Protein AF-A0AAW9MWH0-F1 (afdb_monomer)

Nearest PDB structures (foldseek):
  2efk-assembly1_A-2  TM=7.005E-01  e=5.147E-01  Homo sapiens
  4bne-assembly1_B  TM=6.718E-01  e=1.191E+00  Gallus gallus
  2efl-assembly1_A-2  TM=6.537E-01  e=1.761E+00  Homo sapiens
  3i2w-assembly1_B  TM=6.667E-01  e=2.913E+00  Drosophila melanogaster

Radius of gyration: 17.44 Å; Cα contacts (8 Å, |Δi|>4): 75; chains: 1; bounding box: 40×32×43 Å

Foldseek 3Di:
DDPVVVLVVLVVVCVVVVLQALVCLVVLVVQLVVLVVQLVVLVVVLVVLVPDPVRDPVVNVVSVVSNVVSVVSNVSSVSSSCSSVVHDPVVVVVVVCVVVVPDDDDDDPNRD

Solvent-accessible surface area (backbone atoms only — not comparable to full-atom values): 6234 Å² total; per-residue (Å²): 133,56,70,67,64,50,50,52,54,50,50,52,53,34,51,77,66,73,58,74,41,55,92,43,32,69,62,37,47,52,49,27,52,48,30,51,49,52,25,51,50,37,52,52,50,40,54,54,54,69,70,42,85,86,59,52,71,69,58,52,51,51,41,50,48,51,35,52,49,30,51,45,44,32,50,51,34,44,54,53,33,29,55,23,68,74,45,57,67,67,58,56,48,51,56,49,46,66,58,56,76,71,62,85,82,66,70,54,97,90,45,107

Secondary structure (DSSP, 8-state):
--HHHHHHHHHHHHHHTT---GGGHHHHHHHHHHHHHHHHHHHHHHHHHHH-SSS-HHHHHHHHHHHHHHHHHHHHHHHHHHHHTT--HHHHHHHHHHHHTT-----BTTB-

Structure (mmCIF, N/CA/C/O backbone):
data_AF-A0AAW9MWH0-F1
#
_entry.id   AF-A0AAW9MWH0-F1
#
loop_
_atom_site.group_PDB
_atom_site.id
_atom_site.type_symbol
_atom_site.label_atom_id
_atom_site.label_alt_id
_atom_site.label_comp_id
_atom_site.label_asym_id
_atom_site.label_entity_id
_atom_site.label_seq_id
_atom_site.pdbx_PDB_ins_code
_atom_site.Cartn_x
_atom_site.Cartn_y
_atom_site.Cartn_z
_atom_site.occupancy
_atom_site.B_iso_or_equiv
_atom_site.auth_seq_id
_atom_site.auth_comp_id
_atom_site.auth_asym_id
_atom_site.auth_atom_id
_atom_site.pdbx_PDB_model_num
ATOM 1 N N . MET A 1 1 ? -5.968 -17.274 -3.970 1.00 75.00 1 MET A N 1
ATOM 2 C CA . MET A 1 1 ? -6.624 -16.684 -2.783 1.00 75.00 1 MET A CA 1
ATOM 3 C C . MET A 1 1 ? -7.254 -15.371 -3.200 1.00 75.00 1 MET A C 1
ATOM 5 O O . MET A 1 1 ? -6.709 -14.744 -4.103 1.00 75.00 1 MET A O 1
ATOM 9 N N . LYS A 1 2 ? -8.390 -14.989 -2.615 1.00 93.31 2 LYS A N 1
ATOM 10 C CA . LYS A 1 2 ? -8.969 -13.654 -2.815 1.00 93.31 2 LYS A CA 1
ATOM 11 C C . LYS A 1 2 ? -8.259 -12.637 -1.918 1.00 93.31 2 LYS A C 1
ATOM 13 O O . LYS A 1 2 ? -7.544 -13.028 -0.996 1.00 93.31 2 LYS A O 1
ATOM 18 N N . PHE A 1 3 ? -8.436 -11.349 -2.203 1.00 92.25 3 PHE A N 1
ATOM 19 C CA . PHE A 1 3 ? -7.825 -10.278 -1.411 1.00 92.25 3 PHE A CA 1
ATOM 20 C C . PHE A 1 3 ? -8.293 -10.335 0.047 1.00 92.25 3 PHE A C 1
ATOM 22 O O . PHE A 1 3 ? -7.489 -10.248 0.965 1.00 92.25 3 PHE A O 1
ATOM 29 N N . GLU A 1 4 ? -9.581 -10.583 0.247 1.00 92.19 4 GLU A N 1
ATOM 30 C CA . GLU A 1 4 ? -10.226 -10.710 1.548 1.00 92.19 4 GLU A CA 1
ATOM 31 C C . GLU A 1 4 ? -9.620 -11.870 2.347 1.00 92.19 4 GLU A C 1
ATOM 33 O O . GLU A 1 4 ? -9.296 -11.694 3.516 1.00 92.19 4 GLU A O 1
ATOM 38 N N . ASP A 1 5 ? -9.355 -13.016 1.705 1.00 95.69 5 ASP A N 1
ATOM 39 C CA . ASP A 1 5 ? -8.706 -14.159 2.363 1.00 95.69 5 ASP A CA 1
ATOM 40 C C . ASP A 1 5 ? -7.282 -13.814 2.836 1.00 95.69 5 ASP A C 1
ATOM 42 O O . ASP A 1 5 ? -6.832 -14.294 3.874 1.00 95.69 5 ASP A O 1
ATOM 46 N N . LEU A 1 6 ? -6.536 -13.029 2.050 1.00 96.81 6 LEU A N 1
ATOM 47 C CA . LEU A 1 6 ? -5.182 -12.592 2.407 1.00 96.81 6 LEU A CA 1
ATOM 48 C C . LEU A 1 6 ? -5.210 -11.534 3.509 1.00 96.81 6 LEU A C 1
ATOM 50 O O . LEU A 1 6 ? -4.388 -11.595 4.420 1.00 96.81 6 LEU A O 1
ATOM 54 N N . ARG A 1 7 ? -6.175 -10.610 3.457 1.00 95.62 7 ARG A N 1
ATOM 55 C CA . ARG A 1 7 ? -6.392 -9.594 4.488 1.00 95.62 7 ARG A CA 1
ATOM 56 C C . ARG A 1 7 ? -6.603 -10.242 5.850 1.00 95.62 7 ARG A C 1
ATOM 58 O O . ARG A 1 7 ? -5.916 -9.862 6.789 1.00 95.62 7 ARG A O 1
ATOM 65 N N . GLU A 1 8 ? -7.495 -11.228 5.950 1.00 96.88 8 GLU A N 1
ATOM 66 C CA . GLU A 1 8 ? -7.732 -11.921 7.223 1.00 96.88 8 GLU A CA 1
ATOM 67 C C . GLU A 1 8 ? -6.456 -12.602 7.736 1.00 96.88 8 GLU A C 1
ATOM 69 O O . GLU A 1 8 ? -6.092 -12.406 8.888 1.00 96.88 8 GLU A O 1
ATOM 74 N N . LYS A 1 9 ? -5.684 -13.282 6.874 1.00 98.25 9 LYS A N 1
ATOM 75 C CA . LYS A 1 9 ? -4.410 -13.893 7.299 1.00 98.25 9 LYS A CA 1
ATOM 76 C C . LYS A 1 9 ? -3.371 -12.884 7.790 1.00 98.25 9 LYS A C 1
ATOM 78 O O . LYS A 1 9 ? -2.609 -13.199 8.700 1.00 98.25 9 LYS A O 1
ATOM 83 N N . VAL A 1 10 ? -3.308 -11.697 7.184 1.00 98.31 10 VAL A N 1
ATOM 84 C CA . VAL A 1 10 ? -2.431 -10.613 7.652 1.00 98.31 10 VAL A CA 1
ATOM 85 C C . VAL A 1 10 ? -2.871 -10.134 9.034 1.00 98.31 10 VAL A C 1
ATOM 87 O O . VAL A 1 10 ? -2.027 -9.931 9.904 1.00 98.31 10 VAL A O 1
ATOM 90 N N . LEU A 1 11 ? -4.179 -9.979 9.252 1.00 98.19 11 LEU A N 1
ATOM 91 C CA . LEU A 1 11 ? -4.725 -9.558 10.540 1.00 98.19 11 LEU A CA 1
ATOM 92 C C . LEU A 1 11 ? -4.524 -10.615 11.629 1.00 98.19 11 LEU A C 1
ATOM 94 O O . LEU A 1 11 ? -4.133 -10.247 12.733 1.00 98.19 11 LEU A O 1
ATOM 98 N N . ASP A 1 12 ? -4.715 -11.897 11.314 1.00 98.50 12 ASP A N 1
ATOM 99 C CA . ASP A 1 12 ? -4.434 -13.013 12.223 1.00 98.50 12 ASP A CA 1
ATOM 100 C C . ASP A 1 12 ? -2.955 -13.017 12.629 1.00 98.50 12 ASP A C 1
ATOM 102 O O . ASP A 1 12 ? -2.629 -13.019 13.814 1.00 98.50 12 ASP A O 1
ATOM 106 N N . TRP A 1 13 ? -2.044 -12.910 11.655 1.00 98.69 13 TRP A N 1
ATOM 107 C CA . TRP A 1 13 ? -0.613 -12.813 11.936 1.00 98.69 13 TRP A CA 1
ATOM 108 C C . TRP A 1 13 ? -0.277 -11.586 12.795 1.00 98.69 13 TRP A C 1
ATOM 110 O O . TRP A 1 13 ? 0.487 -11.693 13.749 1.00 98.69 13 TRP A O 1
ATOM 120 N N . ALA A 1 14 ? -0.856 -10.420 12.500 1.00 98.31 14 ALA A N 1
ATOM 121 C CA . ALA A 1 14 ? -0.609 -9.201 13.267 1.00 98.31 14 ALA A CA 1
ATOM 122 C C . ALA A 1 14 ? -1.172 -9.284 14.696 1.00 98.31 14 ALA A C 1
ATOM 124 O O . ALA A 1 14 ? -0.567 -8.750 15.626 1.00 98.31 14 ALA A O 1
ATOM 125 N N . MET A 1 15 ? -2.301 -9.975 14.879 1.00 98.06 15 MET A N 1
ATOM 126 C CA . MET A 1 15 ? -2.872 -10.280 16.189 1.00 98.06 15 MET A CA 1
ATOM 127 C C . MET A 1 15 ? -1.948 -11.205 16.986 1.00 98.06 15 MET A C 1
ATOM 129 O O . MET A 1 15 ? -1.637 -10.898 18.134 1.00 98.06 15 MET A O 1
ATOM 133 N N . ASP A 1 16 ? -1.428 -12.266 16.364 1.00 98.56 16 ASP A N 1
ATOM 134 C CA . ASP A 1 16 ? -0.461 -13.187 16.979 1.00 98.56 16 ASP A CA 1
ATOM 135 C C . ASP A 1 16 ? 0.853 -12.493 17.382 1.00 98.56 16 ASP A C 1
ATOM 137 O O . ASP A 1 16 ? 1.582 -12.971 18.256 1.00 98.56 16 ASP A O 1
ATOM 141 N N . LYS A 1 17 ? 1.184 -11.370 16.733 1.00 98.06 17 LYS A N 1
ATOM 142 C CA . LYS A 1 17 ? 2.344 -10.520 17.044 1.00 98.06 17 LYS A CA 1
ATOM 143 C C . LYS A 1 17 ? 2.031 -9.352 17.976 1.00 98.06 17 LYS A C 1
ATOM 145 O O . LYS A 1 17 ? 2.925 -8.546 18.215 1.00 98.06 17 LYS A O 1
ATOM 150 N N . ASP A 1 18 ? 0.811 -9.275 18.503 1.00 97.94 18 ASP A N 1
ATOM 151 C CA . ASP A 1 18 ? 0.372 -8.213 19.411 1.00 97.94 18 ASP A CA 1
ATOM 152 C C . ASP A 1 18 ? 0.545 -6.798 18.815 1.00 97.94 18 ASP A C 1
ATOM 154 O O . ASP A 1 18 ? 0.964 -5.851 19.478 1.00 97.94 18 ASP A O 1
ATOM 158 N N . LEU A 1 19 ? 0.258 -6.645 17.516 1.00 97.81 19 LEU A N 1
ATOM 159 C CA . LEU A 1 19 ? 0.442 -5.378 16.798 1.00 97.81 19 LEU A CA 1
ATOM 160 C C . LEU A 1 19 ? -0.819 -4.506 16.773 1.00 97.81 19 LEU A C 1
ATOM 162 O O . LEU A 1 19 ? -0.723 -3.315 16.492 1.00 97.81 19 LEU A O 1
ATOM 166 N N . LEU A 1 20 ? -2.005 -5.059 17.039 1.00 97.25 20 LEU A N 1
ATOM 167 C CA . LEU A 1 20 ? -3.298 -4.418 16.748 1.00 97.25 20 LEU A CA 1
ATOM 168 C C . LEU A 1 20 ? -3.782 -3.437 17.834 1.00 97.25 20 LEU A C 1
ATOM 170 O O . LEU A 1 20 ? -4.946 -3.472 18.233 1.00 97.25 20 LEU A O 1
ATOM 174 N N . HIS A 1 21 ? -2.896 -2.543 18.267 1.00 97.81 21 HIS A N 1
ATOM 175 C CA . HIS A 1 21 ? -3.167 -1.509 19.270 1.00 97.81 21 HIS A CA 1
ATOM 176 C C . HIS A 1 21 ? -3.305 -0.129 18.618 1.00 97.81 21 HIS A C 1
ATOM 178 O O . HIS A 1 21 ? -2.471 0.248 17.792 1.00 97.81 21 HIS A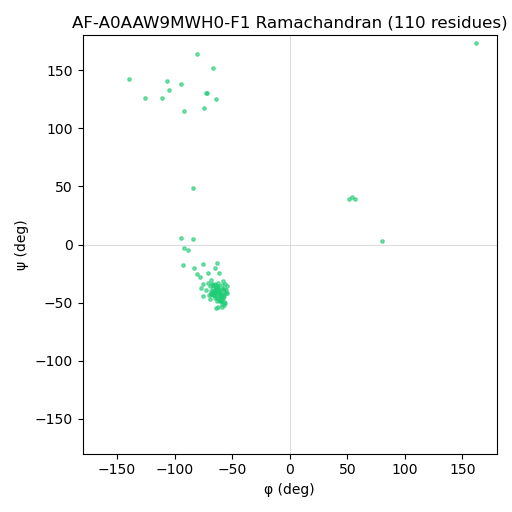 O 1
ATOM 184 N N . GLU A 1 22 ? -4.342 0.630 18.978 1.00 97.88 22 GLU A N 1
ATOM 185 C CA . GLU A 1 22 ? -4.640 1.946 18.384 1.00 97.88 22 GLU A CA 1
ATOM 186 C C . GLU A 1 22 ? -3.510 2.955 18.645 1.00 97.88 22 GLU A C 1
ATOM 188 O O . GLU A 1 22 ? -3.098 3.690 17.749 1.00 97.88 22 GLU A O 1
ATOM 193 N N . GLU A 1 23 ? -2.917 2.925 19.839 1.00 98.06 23 GLU A N 1
ATOM 194 C CA . GLU A 1 23 ? -1.794 3.778 20.234 1.00 98.06 23 GLU A CA 1
ATOM 195 C C . GLU A 1 23 ? -0.513 3.548 19.412 1.00 98.06 23 GLU A C 1
ATOM 197 O O . GLU A 1 23 ? 0.393 4.383 19.426 1.00 98.06 23 GLU A O 1
ATOM 202 N N . ASN A 1 24 ? -0.423 2.432 18.680 1.00 97.56 24 ASN A N 1
ATOM 203 C CA . ASN A 1 24 ? 0.709 2.132 17.808 1.00 97.56 24 ASN A CA 1
ATOM 204 C C . ASN A 1 24 ? 0.536 2.684 16.386 1.00 97.56 24 ASN A C 1
ATOM 206 O O . ASN A 1 24 ? 1.489 2.603 15.608 1.00 97.56 24 ASN A O 1
ATOM 210 N N . ALA A 1 25 ? -0.614 3.280 16.049 1.00 98.38 25 ALA A N 1
ATOM 211 C CA . ALA A 1 25 ? -0.920 3.737 14.694 1.00 98.38 25 ALA A CA 1
ATOM 212 C C . ALA A 1 25 ? 0.130 4.699 14.118 1.00 98.38 25 ALA A C 1
ATOM 214 O O . ALA A 1 25 ? 0.498 4.574 12.953 1.00 98.38 25 ALA A O 1
ATOM 215 N N . GLU A 1 26 ? 0.681 5.619 14.918 1.00 98.31 26 GLU A N 1
ATOM 216 C CA . GLU A 1 26 ? 1.738 6.527 14.444 1.00 98.31 26 GLU A CA 1
ATOM 217 C C . GLU A 1 26 ? 3.028 5.778 14.077 1.00 98.31 26 GLU A C 1
ATOM 219 O O . GLU A 1 26 ? 3.635 6.044 13.040 1.00 98.31 26 GLU A O 1
ATOM 224 N N . LYS A 1 27 ? 3.436 4.795 14.887 1.00 98.50 27 LYS A N 1
ATOM 225 C CA . LYS A 1 27 ? 4.619 3.966 14.600 1.00 98.50 27 LYS A CA 1
ATOM 226 C C . LYS A 1 27 ? 4.381 3.074 13.388 1.00 98.50 27 LYS A C 1
ATOM 228 O O . LYS A 1 27 ? 5.265 2.927 12.549 1.00 98.50 27 LYS A O 1
ATOM 233 N N . GLN A 1 28 ? 3.182 2.513 13.275 1.00 98.62 28 GLN A N 1
ATOM 234 C CA . GLN A 1 28 ? 2.804 1.708 12.125 1.00 98.62 28 GLN A CA 1
ATOM 235 C C . GLN A 1 28 ? 2.728 2.544 10.847 1.00 98.62 28 GLN A C 1
ATOM 237 O O . GLN A 1 28 ? 3.107 2.052 9.791 1.00 98.62 28 GLN A O 1
ATOM 242 N N . PHE A 1 29 ? 2.303 3.808 10.923 1.00 98.69 29 PHE A N 1
ATOM 243 C CA . PHE A 1 29 ? 2.366 4.727 9.789 1.00 98.69 29 PHE A CA 1
ATOM 244 C C . PHE A 1 29 ? 3.812 4.941 9.333 1.00 98.69 29 PHE A C 1
ATOM 246 O O . PHE A 1 29 ? 4.086 4.918 8.136 1.00 98.69 29 PHE A O 1
ATOM 253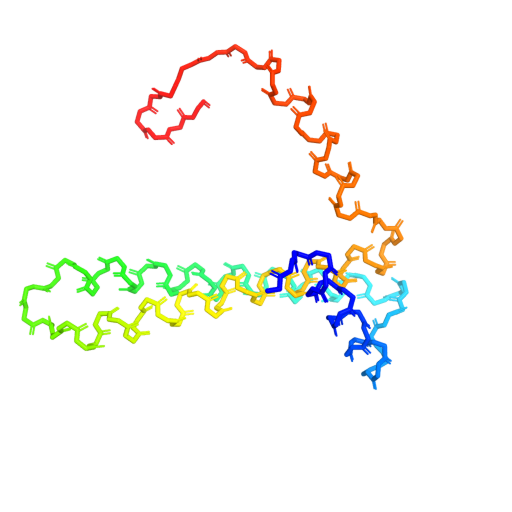 N N . MET A 1 30 ? 4.754 5.083 10.271 1.00 98.69 30 MET A N 1
ATOM 254 C CA . MET A 1 30 ? 6.177 5.160 9.927 1.00 98.69 30 MET A CA 1
ATOM 255 C C . MET A 1 30 ? 6.675 3.879 9.249 1.00 98.69 30 MET A C 1
ATOM 257 O O . MET A 1 30 ? 7.381 3.983 8.250 1.00 98.69 30 MET A O 1
ATOM 261 N N . LYS A 1 31 ? 6.256 2.694 9.717 1.00 98.56 31 LYS A N 1
ATOM 262 C CA . LYS A 1 31 ? 6.576 1.423 9.047 1.00 98.56 31 LYS A CA 1
ATOM 263 C C . LYS A 1 31 ? 5.952 1.346 7.653 1.00 98.56 31 LYS A C 1
ATOM 265 O O . LYS A 1 31 ? 6.644 1.026 6.705 1.00 98.56 31 LYS A O 1
ATOM 270 N N . PHE A 1 32 ? 4.690 1.737 7.487 1.00 98.62 32 PHE A N 1
ATOM 271 C CA . PHE A 1 32 ? 4.059 1.841 6.167 1.00 98.62 32 PHE A CA 1
ATOM 272 C C . PHE A 1 32 ? 4.852 2.748 5.212 1.00 98.62 32 PHE A C 1
ATOM 274 O O . PHE A 1 32 ? 5.043 2.404 4.049 1.00 98.62 32 PHE A O 1
ATOM 281 N N . MET A 1 33 ? 5.358 3.886 5.694 1.00 98.75 33 MET A N 1
ATOM 282 C CA . MET A 1 33 ? 6.207 4.760 4.883 1.00 98.75 33 MET A CA 1
ATOM 283 C C . MET A 1 33 ? 7.553 4.113 4.528 1.00 98.75 33 MET A C 1
ATOM 285 O O . MET A 1 33 ? 8.024 4.316 3.412 1.00 98.75 33 MET A O 1
ATOM 289 N N . GLU A 1 34 ? 8.159 3.352 5.442 1.00 98.69 34 GLU A N 1
ATOM 290 C CA . GLU A 1 34 ? 9.371 2.557 5.193 1.00 98.69 34 GLU A CA 1
ATOM 291 C C . GLU A 1 34 ? 9.151 1.570 4.037 1.00 98.69 34 GLU A C 1
ATOM 293 O O . GLU A 1 34 ? 9.861 1.676 3.038 1.00 98.69 34 GLU A O 1
ATOM 298 N N . GLU A 1 35 ? 8.084 0.761 4.086 1.00 98.75 35 GLU A N 1
ATOM 299 C CA . GLU A 1 35 ? 7.738 -0.198 3.016 1.00 98.75 35 GLU A CA 1
ATOM 300 C C . GLU A 1 35 ? 7.508 0.500 1.663 1.00 98.75 35 GLU A C 1
ATOM 302 O O . GLU A 1 35 ? 7.903 0.021 0.601 1.00 98.75 35 GLU A O 1
ATOM 307 N N . VAL A 1 36 ? 6.885 1.687 1.669 1.00 98.69 36 VAL A N 1
ATOM 308 C CA . VAL A 1 36 ? 6.688 2.484 0.444 1.00 98.69 36 VAL A CA 1
ATOM 309 C C . VAL A 1 36 ? 8.027 2.917 -0.162 1.00 98.69 36 VAL A C 1
ATOM 311 O O . VAL A 1 36 ? 8.153 2.995 -1.391 1.00 98.69 36 VAL A O 1
ATOM 314 N N . PHE A 1 37 ? 9.026 3.225 0.667 1.00 98.56 37 PHE A N 1
ATOM 315 C CA . PHE A 1 37 ? 10.358 3.582 0.188 1.00 98.56 37 PHE A CA 1
ATOM 316 C C . PHE A 1 37 ? 11.167 2.361 -0.258 1.00 98.56 37 PHE A C 1
ATOM 318 O O . PHE A 1 37 ? 11.839 2.472 -1.284 1.00 98.56 37 PHE A O 1
ATOM 325 N N . GLU A 1 38 ? 11.063 1.219 0.421 1.00 98.62 38 GLU A N 1
ATOM 326 C CA . GLU A 1 38 ? 11.679 -0.051 -0.001 1.00 98.62 38 GLU A CA 1
ATOM 327 C C . GLU A 1 38 ? 11.123 -0.496 -1.363 1.00 98.62 38 GLU A C 1
ATOM 329 O O . GLU A 1 38 ? 11.880 -0.661 -2.325 1.00 98.62 38 GLU A O 1
ATOM 334 N N . PHE A 1 39 ? 9.797 -0.469 -1.533 1.00 98.62 39 PHE A N 1
ATOM 335 C CA . PHE A 1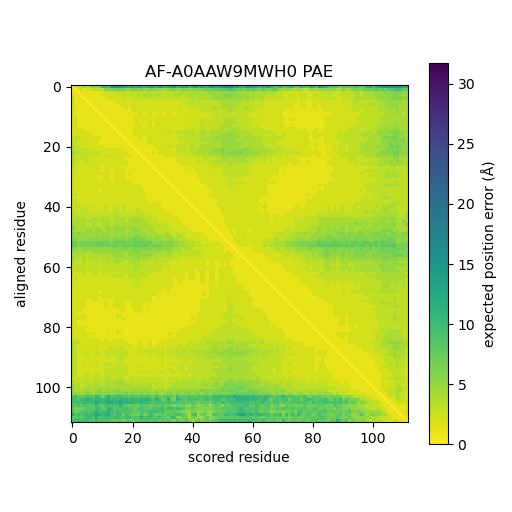 39 ? 9.158 -0.684 -2.833 1.00 98.62 39 PHE A CA 1
ATOM 336 C C . PHE A 1 39 ? 9.663 0.285 -3.913 1.00 98.62 39 PHE A C 1
ATOM 338 O O . PHE A 1 39 ? 9.887 -0.102 -5.064 1.00 98.62 39 PHE A O 1
ATOM 345 N N . LYS A 1 40 ? 9.857 1.566 -3.574 1.00 98.31 40 LYS A N 1
ATOM 346 C CA . LYS A 1 40 ? 10.382 2.552 -4.529 1.00 98.31 40 LYS A CA 1
ATOM 347 C C . LYS A 1 40 ? 11.808 2.217 -4.971 1.00 98.31 40 LYS A C 1
ATOM 349 O O . LYS A 1 40 ? 12.118 2.455 -6.140 1.00 98.31 40 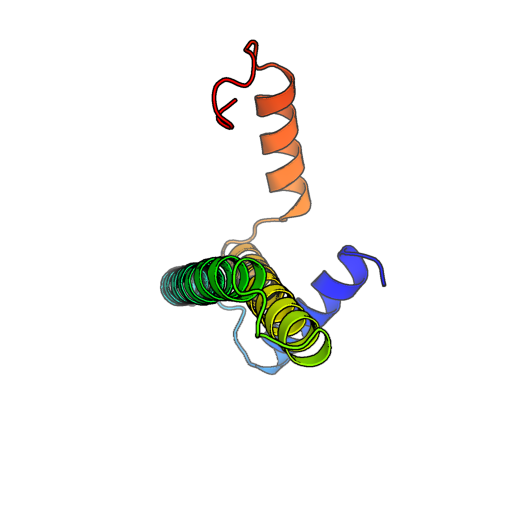LYS A O 1
ATOM 354 N N . VAL A 1 41 ? 12.655 1.709 -4.076 1.00 98.06 41 VAL A N 1
ATOM 355 C CA . VAL A 1 41 ? 14.019 1.270 -4.407 1.00 98.06 41 VAL A CA 1
ATOM 356 C C . VAL A 1 41 ? 13.957 0.121 -5.407 1.00 98.06 41 VAL A C 1
ATOM 358 O O . VAL A 1 41 ? 14.467 0.278 -6.518 1.00 98.06 41 VAL A O 1
ATOM 361 N N . GLU A 1 42 ? 13.218 -0.946 -5.100 1.00 98.12 42 GLU A N 1
ATOM 362 C CA . GLU A 1 42 ? 13.055 -2.088 -6.011 1.00 98.12 42 GLU A CA 1
ATOM 363 C C . GLU A 1 42 ? 12.440 -1.680 -7.356 1.00 98.12 42 GLU A C 1
ATOM 365 O O . GLU A 1 42 ? 12.806 -2.197 -8.410 1.00 98.12 42 GLU A O 1
ATOM 370 N N . MET A 1 43 ? 11.523 -0.707 -7.371 1.00 97.69 43 MET A N 1
ATOM 371 C CA . MET A 1 43 ? 10.938 -0.200 -8.616 1.00 97.69 43 MET A CA 1
ATOM 372 C C . MET A 1 43 ? 11.986 0.479 -9.509 1.00 97.69 43 MET A C 1
ATOM 374 O O . MET A 1 43 ? 11.943 0.334 -10.735 1.00 97.69 43 MET A O 1
ATOM 378 N N . VAL A 1 44 ? 12.913 1.237 -8.916 1.00 97.50 44 VAL A N 1
ATOM 379 C CA . VAL A 1 44 ? 14.018 1.872 -9.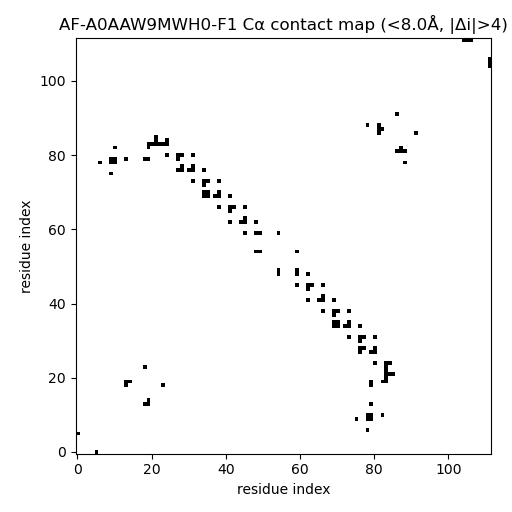647 1.00 97.50 44 VAL A CA 1
ATOM 380 C C . VAL A 1 44 ? 15.000 0.814 -10.139 1.00 97.50 44 VAL A C 1
ATOM 382 O O . VAL A 1 44 ? 15.339 0.821 -11.322 1.00 97.50 44 VAL A O 1
ATOM 385 N N . GLU A 1 45 ? 15.398 -0.123 -9.281 1.00 95.06 45 GLU A N 1
ATOM 386 C CA . GLU A 1 45 ? 16.322 -1.199 -9.647 1.00 95.06 45 GLU A CA 1
ATOM 387 C C . GLU A 1 45 ? 15.759 -2.073 -10.769 1.00 95.06 45 GLU A C 1
ATOM 389 O O . GLU A 1 45 ? 16.409 -2.253 -11.800 1.00 95.06 45 GLU A O 1
ATOM 394 N N . ASN A 1 46 ? 14.506 -2.521 -10.644 1.00 96.38 46 ASN A N 1
ATOM 395 C CA . ASN A 1 46 ? 13.828 -3.320 -11.660 1.00 96.38 46 ASN A CA 1
ATOM 396 C C . ASN A 1 46 ? 13.792 -2.608 -13.023 1.00 96.38 46 ASN A C 1
ATOM 398 O O . ASN A 1 46 ? 13.971 -3.233 -14.072 1.00 96.38 46 ASN A O 1
ATOM 402 N N . LYS A 1 47 ? 13.591 -1.285 -13.028 1.00 95.88 47 LYS A N 1
ATOM 403 C CA . LYS A 1 47 ? 13.595 -0.478 -14.253 1.00 95.88 47 LYS A CA 1
ATOM 404 C C . LYS A 1 47 ? 14.974 -0.438 -14.910 1.00 95.88 47 LYS A C 1
ATOM 406 O O . LYS A 1 47 ? 15.039 -0.540 -16.134 1.00 95.88 47 LYS A O 1
ATOM 411 N N . GLU A 1 48 ? 16.046 -0.262 -14.143 1.00 96.38 48 GLU A N 1
ATOM 412 C CA . GLU A 1 48 ? 17.405 -0.226 -14.698 1.00 96.38 48 GLU A CA 1
ATOM 413 C C . GLU A 1 48 ? 17.848 -1.613 -15.183 1.00 96.38 48 GLU A C 1
ATOM 415 O O . GLU A 1 48 ? 18.301 -1.742 -16.320 1.00 96.38 48 GLU A O 1
ATOM 420 N N . ILE A 1 49 ? 17.573 -2.662 -14.403 1.00 95.69 49 ILE A N 1
ATOM 421 C CA . ILE A 1 49 ? 17.798 -4.070 -14.767 1.00 95.69 49 ILE A CA 1
ATOM 422 C C . ILE A 1 49 ? 17.117 -4.430 -16.094 1.00 95.69 49 ILE A C 1
ATOM 424 O O . ILE A 1 49 ? 17.692 -5.109 -16.944 1.00 95.69 49 ILE A O 1
ATOM 428 N N . ASN A 1 50 ? 15.888 -3.957 -16.313 1.00 94.12 50 ASN A N 1
ATOM 429 C CA . ASN A 1 50 ? 15.149 -4.261 -17.536 1.00 94.12 50 ASN A CA 1
ATOM 430 C C . ASN A 1 50 ? 15.706 -3.571 -18.790 1.00 94.12 50 ASN A C 1
ATOM 432 O O . ASN A 1 50 ? 15.489 -4.083 -19.891 1.00 94.12 50 ASN A O 1
ATOM 436 N N . LYS A 1 51 ? 16.420 -2.448 -18.647 1.00 96.44 51 LYS A N 1
ATOM 437 C CA . LYS A 1 51 ? 17.059 -1.743 -19.772 1.00 96.44 51 LYS A CA 1
ATOM 438 C C . LYS A 1 51 ? 18.376 -2.375 -20.197 1.00 96.44 51 LYS A 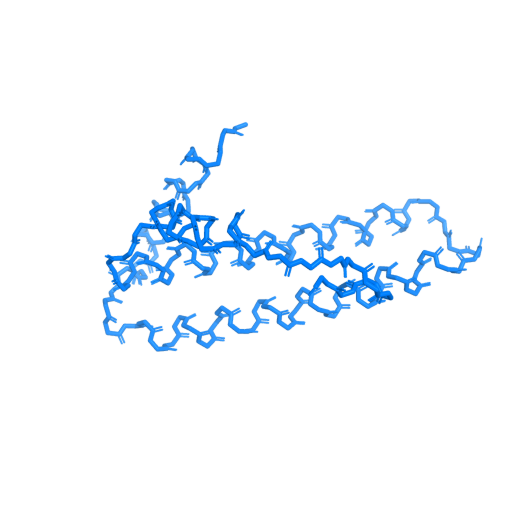C 1
ATOM 440 O O . LYS A 1 51 ? 18.773 -2.189 -21.345 1.00 96.44 51 LYS A O 1
ATOM 445 N N . ASP A 1 52 ? 19.044 -3.077 -19.290 1.00 96.25 52 ASP A N 1
ATOM 446 C CA . ASP A 1 52 ? 20.325 -3.707 -19.569 1.00 96.25 52 ASP A CA 1
ATOM 447 C C . ASP A 1 52 ? 20.127 -4.970 -20.441 1.00 96.25 52 ASP A C 1
ATOM 449 O O . ASP A 1 52 ? 19.411 -5.904 -20.039 1.00 96.25 52 ASP A O 1
ATOM 453 N N . PRO A 1 53 ? 20.685 -5.009 -21.669 1.00 95.06 53 PRO A N 1
ATOM 454 C CA . PRO A 1 53 ? 20.588 -6.171 -22.546 1.00 95.06 53 PRO A CA 1
ATOM 455 C C . PRO A 1 53 ? 21.513 -7.327 -22.133 1.00 95.06 53 PRO A C 1
ATOM 457 O O . PRO A 1 53 ? 21.295 -8.443 -22.601 1.00 95.06 53 PRO A O 1
ATOM 460 N N . GLU A 1 54 ? 22.523 -7.090 -21.290 1.00 97.38 54 GLU A N 1
ATOM 461 C CA . GLU A 1 54 ? 23.477 -8.110 -20.831 1.00 97.38 54 GLU A CA 1
ATOM 462 C C . GLU A 1 54 ? 22.934 -8.925 -19.650 1.00 97.38 54 GLU A C 1
ATOM 464 O O . GLU A 1 54 ? 23.372 -10.051 -19.402 1.00 97.38 54 GLU A O 1
ATOM 469 N N . VAL A 1 55 ? 21.937 -8.389 -18.941 1.00 96.62 55 VAL A N 1
ATOM 470 C CA . VAL A 1 55 ? 21.299 -9.066 -17.813 1.00 96.62 55 VAL A CA 1
ATOM 471 C C . VAL A 1 55 ? 20.426 -10.232 -18.284 1.00 96.62 55 VAL A C 1
ATOM 473 O O . VAL A 1 55 ? 19.549 -10.085 -19.142 1.00 96.62 55 VAL A O 1
ATOM 476 N N . THR A 1 56 ? 20.624 -11.396 -17.661 1.00 97.50 56 THR A N 1
ATOM 477 C CA . THR A 1 56 ? 19.902 -12.634 -17.978 1.00 97.50 56 THR A CA 1
ATOM 478 C C . THR A 1 56 ? 18.414 -12.545 -17.633 1.00 97.50 56 THR A C 1
ATOM 480 O O . THR A 1 56 ? 18.007 -11.856 -16.698 1.00 97.50 56 THR A O 1
ATOM 483 N N . SER A 1 57 ? 17.578 -13.295 -18.358 1.00 96.44 57 SER A N 1
ATOM 484 C CA . SER A 1 57 ? 16.139 -13.385 -18.070 1.00 96.44 57 SER A CA 1
ATOM 485 C C . SER A 1 57 ? 15.851 -13.871 -16.648 1.00 96.44 57 SER A C 1
ATOM 487 O O . SER A 1 57 ? 14.964 -13.329 -16.000 1.00 96.44 57 SER A O 1
ATOM 489 N N . GLU A 1 58 ? 16.636 -14.826 -16.142 1.00 97.50 58 GLU A N 1
ATOM 490 C CA . GLU A 1 58 ? 16.516 -15.342 -14.772 1.00 97.50 58 GLU A CA 1
ATOM 491 C C . GLU A 1 58 ? 16.697 -14.233 -13.727 1.00 97.50 58 GLU A C 1
ATOM 493 O O . GLU A 1 58 ? 15.903 -14.110 -12.796 1.00 97.50 58 GLU A O 1
ATOM 498 N N . TYR A 1 59 ? 17.687 -13.355 -13.911 1.00 96.94 59 TYR A N 1
ATOM 499 C CA . TYR A 1 59 ? 17.896 -12.240 -12.990 1.00 96.94 59 TYR A CA 1
ATOM 500 C C . TYR A 1 59 ? 16.800 -11.168 -13.107 1.00 96.94 59 TYR A C 1
ATOM 502 O O . TYR A 1 59 ? 16.403 -10.575 -12.105 1.00 96.94 59 TYR A O 1
ATOM 510 N N . LYS A 1 60 ? 16.238 -10.949 -14.306 1.00 97.12 60 LYS A N 1
ATOM 511 C CA . LYS A 1 60 ? 15.074 -10.057 -14.485 1.00 97.12 60 LYS A CA 1
ATOM 512 C C . LYS A 1 60 ? 13.835 -10.594 -13.766 1.00 97.12 60 LYS A C 1
ATOM 514 O O . LYS A 1 60 ? 13.098 -9.816 -13.162 1.00 97.12 60 LYS A O 1
ATOM 519 N N . GLU A 1 61 ? 13.616 -11.907 -13.800 1.00 97.19 61 GLU A N 1
ATOM 520 C CA . GLU A 1 61 ? 12.541 -12.565 -13.049 1.00 97.19 61 GLU A CA 1
ATOM 521 C C . GLU A 1 61 ? 12.758 -12.454 -11.538 1.00 97.19 61 GLU A C 1
ATOM 523 O O . GLU A 1 61 ? 11.815 -12.124 -10.819 1.00 97.19 61 GLU A O 1
ATOM 528 N N . PHE A 1 62 ? 13.995 -12.628 -11.066 1.00 96.56 62 PHE A N 1
ATOM 529 C CA . PHE A 1 62 ? 14.358 -12.403 -9.666 1.00 96.56 62 PHE A CA 1
ATOM 530 C C . PHE A 1 62 ? 14.061 -10.963 -9.217 1.00 96.56 62 PHE A C 1
ATOM 532 O O . PHE A 1 62 ? 13.330 -10.752 -8.252 1.00 96.56 62 PHE A O 1
ATOM 539 N N . ALA A 1 63 ? 14.523 -9.958 -9.964 1.00 96.94 63 ALA A N 1
ATOM 540 C CA . ALA A 1 63 ? 14.235 -8.557 -9.655 1.00 96.94 63 ALA A CA 1
ATOM 541 C C . ALA A 1 63 ? 12.731 -8.247 -9.715 1.00 96.94 63 ALA A C 1
ATOM 543 O O . ALA A 1 63 ? 12.219 -7.394 -8.991 1.00 96.94 63 ALA A O 1
ATOM 544 N N . ARG A 1 64 ? 11.984 -8.916 -10.605 1.00 97.25 64 ARG A N 1
ATOM 545 C CA . ARG A 1 64 ? 10.526 -8.771 -10.674 1.00 97.25 64 ARG A CA 1
ATOM 546 C C . ARG A 1 64 ? 9.845 -9.387 -9.457 1.00 97.25 64 ARG A C 1
ATOM 548 O O . ARG A 1 64 ? 8.844 -8.835 -9.006 1.00 97.25 64 ARG A O 1
ATOM 555 N N . HIS A 1 65 ? 10.375 -10.494 -8.948 1.00 98.00 65 HIS A N 1
ATOM 556 C CA . HIS A 1 65 ? 9.902 -11.129 -7.729 1.00 98.00 65 HIS A CA 1
ATOM 557 C C . HIS A 1 65 ? 10.092 -10.215 -6.513 1.00 98.00 65 HIS A C 1
ATOM 559 O O . HIS A 1 65 ? 9.112 -9.972 -5.817 1.00 98.00 65 HIS A O 1
ATOM 565 N N . ASN A 1 66 ? 11.277 -9.626 -6.320 1.00 97.81 66 ASN A N 1
ATOM 566 C CA . ASN A 1 66 ? 11.518 -8.673 -5.225 1.00 97.81 66 ASN A CA 1
ATOM 567 C C . ASN A 1 66 ? 10.569 -7.474 -5.290 1.00 97.81 66 ASN A C 1
ATOM 569 O O . ASN A 1 66 ? 9.890 -7.163 -4.320 1.00 97.81 66 ASN A O 1
ATOM 573 N N . LEU A 1 67 ? 10.390 -6.890 -6.478 1.00 98.31 67 LEU A N 1
ATOM 574 C CA . LEU A 1 67 ? 9.418 -5.816 -6.680 1.00 98.31 67 LEU A CA 1
ATOM 575 C C . LEU A 1 67 ? 7.983 -6.208 -6.266 1.00 98.31 67 LEU A C 1
ATOM 577 O O . LEU A 1 67 ? 7.203 -5.359 -5.834 1.00 98.31 67 LEU A O 1
ATOM 581 N N . MET A 1 68 ? 7.600 -7.476 -6.448 1.00 98.38 68 MET A N 1
ATOM 582 C CA . MET A 1 68 ? 6.296 -7.986 -6.012 1.00 98.38 68 MET A CA 1
ATOM 583 C C . MET A 1 68 ? 6.228 -8.206 -4.497 1.00 98.38 68 MET A C 1
ATOM 585 O O . MET A 1 68 ? 5.149 -8.008 -3.940 1.00 98.38 68 MET A O 1
ATOM 589 N N . LEU A 1 69 ? 7.334 -8.605 -3.859 1.00 98.56 69 LEU A N 1
ATOM 590 C CA . LEU A 1 69 ? 7.432 -8.759 -2.405 1.00 98.56 69 LEU A CA 1
ATOM 591 C C . LEU A 1 69 ? 7.250 -7.412 -1.707 1.00 98.56 69 LEU A C 1
ATOM 593 O O . LEU A 1 69 ? 6.288 -7.265 -0.962 1.00 98.56 69 LEU A O 1
ATOM 597 N N . GLU A 1 70 ? 8.041 -6.404 -2.074 1.00 98.56 70 GLU A N 1
ATOM 598 C CA . GLU A 1 70 ? 7.979 -5.085 -1.428 1.00 98.56 70 GLU A CA 1
ATOM 599 C C . GLU A 1 70 ? 6.632 -4.380 -1.664 1.00 98.56 70 GLU A C 1
ATOM 601 O O . GLU A 1 70 ? 6.087 -3.709 -0.792 1.00 98.56 70 GLU A O 1
ATOM 606 N N . MET A 1 71 ? 6.009 -4.576 -2.835 1.00 98.50 71 MET A N 1
ATOM 607 C CA . MET A 1 71 ? 4.623 -4.127 -3.046 1.00 98.50 71 MET A CA 1
ATOM 608 C C . MET A 1 71 ? 3.648 -4.844 -2.098 1.00 98.50 71 MET A C 1
ATOM 610 O O . MET A 1 71 ? 2.671 -4.256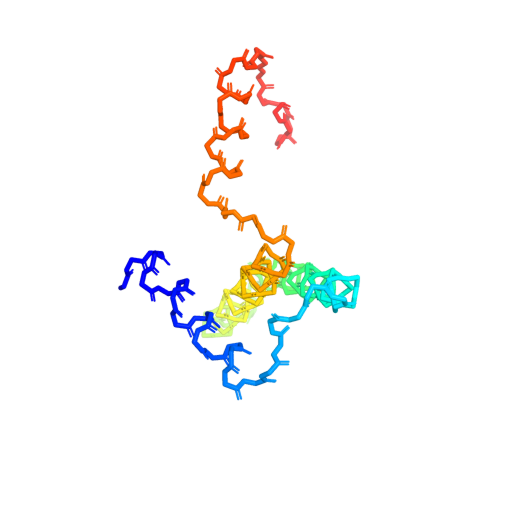 -1.633 1.00 98.50 71 MET A O 1
ATOM 614 N N . GLY A 1 72 ? 3.884 -6.129 -1.835 1.00 98.38 72 GLY A N 1
ATOM 615 C CA . GLY A 1 72 ? 3.149 -6.907 -0.846 1.00 98.38 72 GLY A CA 1
ATOM 616 C C . GLY A 1 72 ? 3.293 -6.331 0.560 1.00 98.38 72 GLY A C 1
ATOM 617 O O . GLY A 1 72 ? 2.279 -6.169 1.237 1.00 98.38 72 GLY A O 1
ATOM 618 N N . ASP A 1 73 ? 4.498 -5.948 0.971 1.00 98.75 73 ASP A N 1
ATOM 619 C CA . ASP A 1 73 ? 4.750 -5.398 2.306 1.00 98.75 73 ASP A CA 1
ATOM 620 C C . ASP A 1 73 ? 4.107 -4.015 2.511 1.00 98.75 73 ASP A C 1
ATOM 622 O O . ASP A 1 73 ? 3.562 -3.726 3.586 1.00 98.75 73 ASP A O 1
ATOM 626 N N . VAL A 1 74 ? 3.977 -3.214 1.446 1.00 98.69 74 VAL A N 1
ATOM 627 C CA . VAL A 1 74 ? 3.116 -2.014 1.447 1.00 98.69 74 VAL A CA 1
ATOM 628 C C . VAL A 1 74 ? 1.658 -2.375 1.764 1.00 98.69 74 VAL A C 1
ATOM 630 O O . VAL A 1 74 ? 1.012 -1.693 2.563 1.00 98.69 74 VAL A O 1
ATOM 633 N N . PHE A 1 75 ? 1.112 -3.451 1.184 1.00 98.31 75 PHE A N 1
ATOM 634 C CA . PHE A 1 75 ? -0.242 -3.904 1.527 1.00 98.31 75 PHE A CA 1
ATOM 635 C C . PHE A 1 75 ? -0.332 -4.411 2.967 1.00 98.31 75 PHE A C 1
ATOM 637 O O . PHE A 1 75 ? -1.296 -4.074 3.656 1.00 98.31 75 PHE A O 1
ATOM 644 N N . VAL A 1 76 ? 0.642 -5.198 3.435 1.00 98.56 76 VAL A N 1
ATOM 645 C CA . VAL A 1 76 ? 0.662 -5.732 4.807 1.00 98.56 76 VAL A CA 1
ATOM 646 C C . VAL A 1 76 ? 0.649 -4.593 5.822 1.00 98.56 76 VAL A C 1
ATOM 648 O O . VAL A 1 76 ? -0.233 -4.533 6.684 1.00 98.56 76 VAL A O 1
ATOM 651 N N . SER A 1 77 ? 1.587 -3.656 5.692 1.00 98.62 77 SER A N 1
ATOM 652 C CA . SER A 1 77 ? 1.719 -2.525 6.608 1.00 98.62 77 SER A CA 1
ATOM 653 C C . SER A 1 77 ? 0.487 -1.615 6.593 1.00 98.62 77 SER A C 1
ATOM 655 O O . SER A 1 77 ? 0.044 -1.188 7.665 1.00 98.62 77 SER A O 1
ATOM 657 N N . LEU A 1 78 ? -0.122 -1.388 5.421 1.00 98.56 78 LEU A N 1
ATOM 658 C CA . LEU A 1 78 ? -1.353 -0.608 5.271 1.00 98.56 78 LEU A CA 1
ATOM 659 C C . LEU A 1 78 ? -2.578 -1.301 5.884 1.00 98.56 78 LEU A C 1
ATOM 661 O O . LEU A 1 78 ? -3.378 -0.641 6.543 1.00 98.56 78 LEU A O 1
ATOM 665 N N . ILE A 1 79 ? -2.740 -2.615 5.700 1.00 98.44 79 ILE A N 1
ATOM 666 C CA . ILE A 1 79 ? -3.854 -3.380 6.289 1.00 98.44 79 ILE A CA 1
ATOM 667 C C . ILE A 1 79 ? -3.805 -3.297 7.818 1.00 98.44 79 ILE A C 1
ATOM 669 O O . ILE A 1 79 ? -4.829 -3.031 8.454 1.00 98.44 79 ILE A O 1
ATOM 673 N N . ILE A 1 80 ? -2.617 -3.476 8.404 1.00 98.62 80 ILE A N 1
ATOM 674 C CA . ILE A 1 80 ? -2.408 -3.364 9.854 1.00 98.62 80 ILE A CA 1
ATOM 675 C C . ILE A 1 80 ? -2.717 -1.939 10.327 1.00 98.62 80 ILE A C 1
ATOM 677 O O . ILE A 1 80 ? -3.460 -1.766 11.294 1.00 98.62 80 ILE A O 1
ATOM 681 N N . LEU A 1 81 ? -2.218 -0.921 9.618 1.00 98.69 81 LEU A N 1
ATOM 682 C CA . LEU A 1 81 ? -2.486 0.481 9.939 1.00 98.69 81 LEU A CA 1
ATOM 683 C C . LEU A 1 81 ? -3.988 0.797 9.908 1.00 98.69 81 LEU A C 1
ATOM 685 O O . LEU A 1 81 ? -4.515 1.399 10.842 1.00 98.69 81 LEU A O 1
ATOM 689 N N . CYS A 1 82 ? -4.701 0.365 8.863 1.00 98.44 82 CYS A N 1
ATOM 690 C CA . CYS A 1 82 ? -6.150 0.523 8.779 1.00 98.44 82 CYS A CA 1
ATOM 691 C C . CYS A 1 82 ? -6.841 -0.119 9.984 1.00 98.44 82 CYS A C 1
ATOM 693 O O . CYS A 1 82 ? -7.706 0.508 10.591 1.00 98.44 82 CYS A O 1
ATOM 695 N N . ARG A 1 83 ? -6.429 -1.329 10.386 1.00 98.19 83 ARG A N 1
ATOM 696 C CA . ARG A 1 83 ? -7.014 -2.005 11.547 1.00 98.19 83 ARG A CA 1
ATOM 697 C C . ARG A 1 83 ? -6.769 -1.259 12.860 1.00 98.19 83 ARG A C 1
ATOM 699 O O . ARG A 1 83 ? -7.693 -1.210 13.674 1.00 98.19 83 ARG A O 1
ATOM 706 N N . GLN A 1 84 ? -5.576 -0.702 13.069 1.00 98.50 84 GLN A N 1
ATOM 707 C CA . GLN A 1 84 ? -5.250 0.109 14.252 1.00 98.50 84 GLN A CA 1
ATOM 708 C C . GLN A 1 84 ? -6.052 1.417 14.290 1.00 98.50 84 GLN A C 1
ATOM 710 O O . GLN A 1 84 ? -6.474 1.836 15.358 1.00 98.50 84 GLN A O 1
ATOM 715 N N . LEU A 1 85 ? -6.332 2.014 13.128 1.00 98.38 85 LEU A N 1
ATOM 716 C CA . LEU A 1 85 ? -7.170 3.213 12.985 1.00 98.38 85 LEU A CA 1
ATOM 717 C C . LEU A 1 85 ? -8.680 2.914 12.929 1.00 98.38 85 LEU A C 1
ATOM 719 O O . LEU A 1 85 ? -9.476 3.820 12.683 1.00 98.38 85 LEU A O 1
ATOM 723 N N . ASN A 1 86 ? -9.087 1.652 13.109 1.00 97.81 86 ASN A N 1
ATOM 724 C CA . ASN A 1 86 ? -10.473 1.196 12.973 1.00 97.81 86 ASN A CA 1
ATOM 725 C C . ASN A 1 86 ? -11.120 1.564 11.615 1.00 97.81 86 ASN A C 1
ATOM 727 O O . ASN A 1 86 ? -12.284 1.960 11.533 1.00 97.81 86 ASN A O 1
ATOM 731 N N . LEU A 1 87 ? -10.349 1.440 10.533 1.00 97.75 87 LEU A N 1
ATOM 732 C CA . LEU A 1 87 ? -10.767 1.667 9.152 1.00 97.75 87 LEU A CA 1
ATOM 733 C C . LEU A 1 87 ? -10.898 0.341 8.396 1.00 97.75 87 LEU A C 1
ATOM 735 O O . LEU A 1 87 ? -10.049 -0.541 8.518 1.00 97.75 87 LEU A O 1
ATOM 739 N N . ASP A 1 88 ? -11.924 0.232 7.550 1.00 94.50 88 ASP A N 1
ATOM 740 C CA . ASP A 1 88 ? -12.039 -0.849 6.566 1.00 94.50 88 ASP A CA 1
ATOM 741 C C . ASP A 1 88 ? -11.406 -0.409 5.232 1.00 94.50 88 ASP A C 1
ATOM 743 O O . ASP A 1 88 ? -11.944 0.495 4.579 1.00 94.50 88 ASP A O 1
ATOM 747 N N . PRO A 1 89 ? -10.307 -1.050 4.781 1.00 93.25 89 PRO A N 1
ATOM 748 C CA . PRO A 1 89 ? -9.660 -0.725 3.513 1.00 93.25 89 PRO A CA 1
ATOM 749 C C . PRO A 1 89 ? -10.608 -0.765 2.307 1.00 93.25 89 PRO A C 1
ATOM 751 O O . PRO A 1 89 ? -10.481 0.061 1.402 1.00 93.25 89 PRO A O 1
ATOM 754 N N . VAL A 1 90 ? -11.581 -1.685 2.293 1.00 92.88 90 VAL A N 1
ATOM 755 C CA . VAL A 1 90 ? -12.542 -1.813 1.185 1.00 92.88 90 VAL A CA 1
ATOM 756 C C . VAL A 1 90 ? -13.464 -0.600 1.153 1.00 92.88 90 VAL A C 1
ATOM 758 O O . VAL A 1 90 ? -13.680 -0.018 0.088 1.00 92.88 90 VAL A O 1
ATOM 761 N N . LYS A 1 91 ? -13.943 -0.152 2.320 1.00 96.69 91 LYS A N 1
ATOM 762 C CA . LYS A 1 91 ? -14.769 1.054 2.409 1.00 96.69 91 LYS A CA 1
ATOM 763 C C . LYS A 1 91 ? -13.984 2.312 2.039 1.00 96.69 91 LYS A C 1
ATOM 765 O O . LYS A 1 91 ? -14.511 3.174 1.336 1.00 96.69 91 LYS A O 1
ATOM 770 N N . CYS A 1 92 ? -12.726 2.415 2.470 1.00 97.19 92 CYS A N 1
ATOM 771 C CA . CYS A 1 92 ? -11.836 3.506 2.070 1.00 97.19 92 CYS A CA 1
ATOM 772 C C . CYS A 1 92 ? -11.666 3.565 0.544 1.00 97.19 92 CYS A C 1
ATOM 774 O O . CYS A 1 92 ? -11.768 4.645 -0.045 1.00 97.19 92 CYS A O 1
ATOM 776 N N . LEU A 1 93 ? -11.458 2.412 -0.101 1.00 96.19 93 LEU A N 1
ATOM 777 C CA . LEU A 1 93 ? -11.322 2.318 -1.553 1.00 96.19 93 LEU A CA 1
ATOM 778 C C . LEU A 1 93 ? -12.626 2.658 -2.283 1.00 96.19 93 LEU A C 1
ATOM 780 O O . LEU A 1 93 ? -12.580 3.384 -3.272 1.00 96.19 93 LEU A O 1
ATOM 784 N N . GLU A 1 94 ? -13.778 2.193 -1.794 1.00 97.81 94 GLU A N 1
ATOM 785 C CA . GLU A 1 94 ? -15.094 2.526 -2.357 1.00 97.81 94 GLU A CA 1
ATOM 786 C C . GLU A 1 94 ? -15.322 4.047 -2.372 1.00 97.81 94 GLU A C 1
ATOM 788 O O . GLU A 1 94 ? -15.624 4.624 -3.418 1.00 97.81 94 GLU A O 1
ATOM 793 N N . LEU A 1 95 ? -15.081 4.720 -1.240 1.00 98.31 95 LEU A N 1
ATOM 794 C CA . LEU A 1 95 ? -15.206 6.178 -1.131 1.00 98.31 95 LEU A CA 1
ATOM 795 C C . LEU A 1 95 ? -14.237 6.912 -2.073 1.00 98.31 95 LEU A C 1
ATOM 797 O O . LEU A 1 95 ? -14.599 7.916 -2.694 1.00 98.31 95 LEU A O 1
ATOM 801 N N . ALA A 1 96 ? -13.001 6.421 -2.198 1.00 97.94 96 ALA A N 1
ATOM 802 C CA . ALA A 1 96 ? -12.023 6.984 -3.123 1.00 97.94 96 ALA A CA 1
ATOM 803 C C . ALA A 1 96 ? -12.449 6.789 -4.588 1.00 97.94 96 ALA A C 1
ATOM 805 O O . ALA A 1 96 ? -12.353 7.729 -5.381 1.00 97.94 96 ALA A O 1
ATOM 806 N N . TYR A 1 97 ? -12.965 5.608 -4.937 1.00 98.00 97 TYR A N 1
ATOM 807 C CA . TYR A 1 97 ? -13.474 5.294 -6.269 1.00 98.00 97 TYR A CA 1
ATOM 808 C C . TYR A 1 97 ? -14.636 6.213 -6.660 1.00 98.00 97 TYR A C 1
ATOM 810 O O . TYR A 1 97 ? -14.612 6.829 -7.729 1.00 98.00 97 TYR A O 1
ATOM 818 N N . ASP A 1 98 ? -15.608 6.382 -5.762 1.00 98.19 98 ASP A N 1
ATOM 819 C CA . ASP A 1 98 ? -16.758 7.263 -5.966 1.00 98.19 98 ASP A CA 1
ATOM 820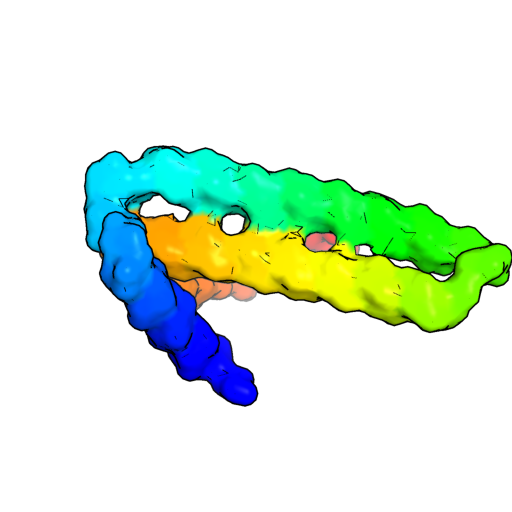 C C . ASP A 1 98 ? -16.356 8.714 -6.236 1.00 98.19 98 ASP A C 1
ATOM 822 O O . ASP A 1 98 ? -17.017 9.410 -7.008 1.00 98.19 98 ASP A O 1
ATOM 826 N N . LYS A 1 99 ? -15.237 9.155 -5.654 1.00 97.25 99 LYS A N 1
ATOM 827 C CA . LYS A 1 99 ? -14.649 10.467 -5.923 1.00 97.25 99 LYS A CA 1
ATOM 828 C C . LYS A 1 99 ? -13.935 10.526 -7.275 1.00 97.25 99 LYS A C 1
ATOM 830 O O . LYS A 1 99 ? -14.066 11.529 -7.974 1.00 97.25 99 LYS A O 1
ATOM 835 N N . ILE A 1 100 ? -13.135 9.519 -7.645 1.00 96.75 100 ILE A N 1
ATOM 836 C CA . ILE A 1 100 ? -12.333 9.580 -8.884 1.00 96.75 100 ILE A CA 1
ATOM 837 C C . ILE A 1 100 ? -13.149 9.305 -10.148 1.00 96.75 100 ILE A C 1
ATOM 839 O O . ILE A 1 100 ? -12.820 9.864 -11.189 1.00 96.75 100 ILE A O 1
ATOM 843 N N . LYS A 1 101 ? -14.231 8.520 -10.068 1.00 96.12 101 LYS A N 1
ATOM 844 C CA . LYS A 1 101 ? -15.086 8.198 -11.226 1.00 96.12 101 LYS A CA 1
ATOM 845 C C . LYS A 1 101 ? -15.806 9.415 -11.816 1.00 96.12 101 LYS A C 1
ATOM 847 O O . LYS A 1 101 ? -16.259 9.366 -12.951 1.00 96.12 101 LYS A O 1
ATOM 852 N N . LEU A 1 102 ? -15.933 10.484 -11.029 1.00 96.75 102 LEU A N 1
ATOM 853 C CA . LEU A 1 102 ? -16.551 11.745 -11.434 1.00 96.75 102 LEU A CA 1
ATOM 854 C C . LEU A 1 102 ? -15.534 12.753 -11.989 1.00 96.75 102 LEU A C 1
ATOM 856 O O . LEU A 1 102 ? -15.924 13.853 -12.366 1.00 96.75 102 LEU A O 1
ATOM 860 N N . ARG A 1 103 ? -14.231 12.434 -11.990 1.00 95.94 103 ARG A N 1
ATOM 861 C CA . ARG A 1 103 ? -13.212 13.360 -12.492 1.00 95.94 103 ARG A CA 1
ATOM 862 C C . ARG A 1 103 ? -13.286 13.444 -14.009 1.00 95.94 103 ARG A C 1
ATOM 864 O O . ARG A 1 103 ? -13.244 12.431 -14.701 1.00 95.94 103 ARG A O 1
ATOM 871 N N . GLU A 1 104 ? -13.313 14.670 -14.504 1.00 93.81 104 GLU A N 1
ATOM 872 C CA . GLU A 1 104 ? -13.127 14.976 -15.915 1.00 93.81 104 GLU A CA 1
ATOM 873 C C . GLU A 1 104 ? -11.653 15.312 -16.158 1.00 93.81 104 GLU A C 1
ATOM 875 O O . GLU A 1 104 ? -11.016 15.987 -15.349 1.00 93.81 104 GLU A O 1
ATOM 880 N N . GLY A 1 105 ? -11.094 14.816 -17.256 1.00 93.44 105 GLY A N 1
ATOM 881 C CA . GLY A 1 105 ? -9.675 14.958 -17.555 1.00 93.44 105 GLY A CA 1
ATOM 882 C C . GLY A 1 105 ? -9.224 13.956 -18.606 1.00 93.44 105 GLY A C 1
ATOM 883 O O . GLY A 1 105 ? -9.984 13.086 -19.034 1.00 93.44 105 GLY A O 1
ATOM 884 N N . LYS A 1 106 ? -7.977 14.096 -19.045 1.00 93.25 106 LYS A N 1
ATOM 885 C CA . LYS A 1 106 ? -7.315 13.129 -19.918 1.00 93.25 106 LYS A CA 1
ATOM 886 C C . LYS A 1 106 ? -5.884 12.975 -19.449 1.00 93.25 106 LYS A C 1
ATOM 888 O O . LYS A 1 106 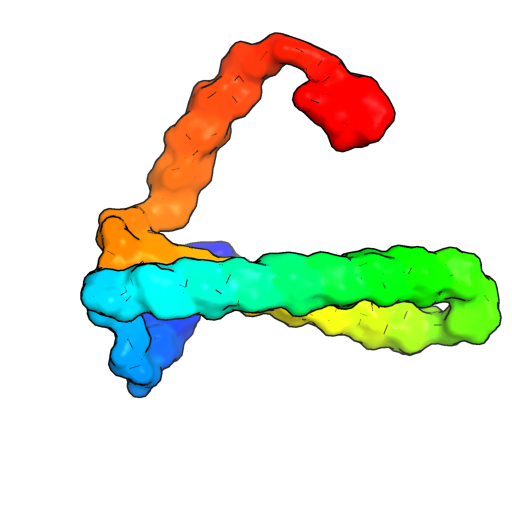? -5.241 13.965 -19.116 1.00 93.25 106 LYS A O 1
ATOM 893 N N . THR A 1 107 ? -5.376 11.755 -19.514 1.00 95.38 107 THR A N 1
ATOM 894 C CA . THR A 1 107 ? -3.973 11.505 -19.219 1.00 95.38 107 THR A CA 1
ATOM 895 C C . THR A 1 107 ? -3.080 12.211 -20.238 1.00 95.38 107 THR A C 1
ATOM 897 O O . THR A 1 107 ? -3.227 12.007 -21.444 1.00 95.38 107 THR A O 1
ATOM 900 N N . ILE A 1 108 ? -2.152 13.032 -19.753 1.00 95.38 108 ILE A N 1
ATOM 901 C CA . ILE A 1 108 ? -1.100 13.683 -20.539 1.00 95.38 108 ILE A CA 1
ATOM 902 C C . ILE A 1 108 ? 0.227 13.318 -19.873 1.00 95.38 108 ILE A C 1
ATOM 904 O O . ILE A 1 108 ? 0.374 13.468 -18.662 1.00 95.38 108 ILE A O 1
ATOM 908 N N . ASP A 1 109 ? 1.163 12.764 -20.647 1.00 92.31 109 ASP A N 1
ATOM 909 C CA . ASP A 1 109 ? 2.492 12.349 -20.172 1.00 92.31 109 ASP A CA 1
ATOM 910 C C . ASP A 1 109 ? 2.461 11.450 -18.918 1.00 92.31 109 ASP A C 1
ATOM 912 O O . ASP A 1 109 ? 3.274 11.565 -18.004 1.00 92.31 109 ASP A O 1
ATOM 916 N N . GLY A 1 110 ? 1.486 10.535 -18.869 1.00 89.19 110 GLY A N 1
ATOM 917 C CA . GLY A 1 110 ? 1.342 9.552 -17.789 1.00 89.19 110 GLY A CA 1
ATOM 918 C C . GLY A 1 110 ? 0.676 10.077 -16.513 1.00 89.19 110 GLY A C 1
ATOM 919 O O . GLY A 1 110 ? 0.521 9.314 -15.564 1.00 89.19 110 GLY A O 1
ATOM 920 N N . THR A 1 111 ? 0.234 11.337 -16.492 1.00 85.19 111 THR A N 1
ATOM 921 C CA . THR A 1 111 ? -0.521 11.926 -15.375 1.00 85.19 111 THR A CA 1
ATOM 922 C C . THR A 1 111 ? -1.962 12.186 -15.808 1.00 85.19 111 THR A C 1
ATOM 924 O O . THR A 1 111 ? -2.172 12.793 -16.855 1.00 85.19 111 THR A O 1
ATOM 927 N N . PHE A 1 112 ? -2.939 11.672 -15.049 1.00 85.38 112 PHE A N 1
ATOM 928 C CA . PHE A 1 112 ? -4.378 11.870 -15.290 1.00 85.38 112 PHE A CA 1
ATOM 929 C C . PHE A 1 112 ? -4.850 13.263 -14.866 1.00 85.38 112 PHE A C 1
ATOM 931 O O . PHE A 1 112 ? -4.501 13.669 -13.733 1.00 85.38 112 PHE A O 1
#

Sequence (112 aa):
MKFEDLREKVLDWAMDKDLLHEENAEKQFMKFMEEVFEFKVEMVENKEINKDPEVTSEYKEFARHNLMLEMGDVFVSLIILCRQLNLDPVKCLELAYDKIKLREGKTIDGTF

pLDDT: mean 96.73, std 3.16, range [75.0, 98.75]

Mean predicted aligned error: 3.06 Å

Organism: NCBI:txid2053367